Protein AF-A0A0N0MG19-F1 (afdb_monomer_lite)

pLDDT: mean 83.16, std 17.25, range [41.34, 97.44]

Sequence (100 aa):
MSNISKEIENAKKIIAEQKKRIKEAQKAEAKSEAKLRDRQNYILGGALIKLAETDERAVRTIETLLKRVERPSDQKAFETFSRLPSLAMTPVPASENTHE

Organism: NCBI:txid1458464

Foldseek 3Di:
DDPVVVVVVVVVVVVVVVVVVVVVVVVVVVVVVVVVVVVVCVVVVVVLLVVLVPDLVSLVVVVVVLVPPPDPVVNVVCVVVCPPPSNVPPPPPDPPPDDD

Structure (mmCIF, N/CA/C/O backbone):
data_AF-A0A0N0MG19-F1
#
_entry.id   AF-A0A0N0MG19-F1
#
loop_
_atom_site.group_PDB
_atom_site.id
_atom_site.type_symbol
_atom_site.label_atom_id
_atom_site.label_alt_id
_atom_site.label_comp_id
_atom_site.label_asym_id
_atom_site.label_entity_id
_atom_site.label_seq_id
_atom_site.pdbx_PDB_ins_code
_atom_site.Cartn_x
_atom_site.Cartn_y
_atom_site.Cartn_z
_atom_site.occupancy
_atom_site.B_iso_or_equiv
_atom_site.auth_seq_id
_atom_site.auth_comp_id
_atom_site.auth_asym_id
_atom_site.auth_atom_id
_atom_site.pdbx_PDB_model_num
ATOM 1 N N . MET A 1 1 ? 30.721 11.126 -44.652 1.00 57.66 1 MET A N 1
ATOM 2 C CA . MET A 1 1 ? 30.645 10.283 -43.435 1.00 57.66 1 MET A CA 1
ATOM 3 C C . MET A 1 1 ? 30.767 8.826 -43.852 1.00 57.66 1 MET A C 1
ATOM 5 O O . MET A 1 1 ? 30.077 8.450 -44.791 1.00 57.66 1 MET A O 1
ATOM 9 N N . SER A 1 2 ? 31.643 8.042 -43.214 1.00 77.94 2 SER A N 1
ATOM 10 C CA . SER A 1 2 ? 31.829 6.614 -43.530 1.00 77.94 2 SER A CA 1
ATOM 11 C C . SER A 1 2 ? 30.555 5.814 -43.220 1.00 77.94 2 SER A C 1
ATOM 13 O O . SER A 1 2 ? 29.880 6.110 -42.233 1.00 77.94 2 SER A O 1
ATOM 15 N N . ASN A 1 3 ? 30.218 4.809 -44.038 1.00 84.00 3 ASN A N 1
ATOM 16 C CA . ASN A 1 3 ? 29.060 3.925 -43.815 1.00 84.00 3 ASN A CA 1
ATOM 17 C C . ASN A 1 3 ? 29.107 3.258 -42.431 1.00 84.00 3 ASN A C 1
ATOM 19 O O . ASN A 1 3 ? 28.093 3.194 -41.742 1.00 84.00 3 ASN A O 1
ATOM 23 N N . ILE A 1 4 ? 30.313 2.927 -41.966 1.00 85.81 4 ILE A N 1
ATOM 24 C CA . ILE A 1 4 ? 30.570 2.370 -40.632 1.00 85.81 4 ILE A CA 1
ATOM 25 C C . ILE A 1 4 ? 30.096 3.332 -39.530 1.00 85.81 4 ILE A C 1
ATOM 27 O O . ILE A 1 4 ? 29.504 2.921 -38.535 1.00 85.81 4 ILE A O 1
ATOM 31 N N . SER A 1 5 ? 30.300 4.642 -39.702 1.00 85.19 5 SER A N 1
ATOM 32 C CA . SER A 1 5 ? 29.863 5.639 -38.718 1.00 85.19 5 SER A CA 1
ATOM 33 C C . SER A 1 5 ? 28.337 5.706 -38.603 1.00 85.19 5 SER A C 1
ATOM 35 O O . SER A 1 5 ? 27.821 5.870 -37.499 1.00 85.19 5 SER A O 1
ATOM 37 N N . LYS A 1 6 ? 27.613 5.537 -39.719 1.00 90.75 6 LYS A N 1
ATOM 38 C CA . LYS A 1 6 ? 26.141 5.502 -39.728 1.00 90.75 6 LYS A CA 1
ATOM 39 C C . LYS A 1 6 ? 25.601 4.235 -39.065 1.00 90.75 6 LYS A C 1
ATOM 41 O O . LYS A 1 6 ? 24.636 4.307 -38.308 1.00 90.75 6 LYS A O 1
ATOM 46 N N . GLU A 1 7 ? 26.236 3.091 -39.306 1.00 89.56 7 GLU A N 1
ATOM 47 C CA . GLU A 1 7 ? 25.877 1.821 -38.664 1.00 89.56 7 GLU A CA 1
ATOM 48 C C . GLU A 1 7 ? 26.067 1.882 -37.145 1.00 89.56 7 GLU A C 1
ATOM 50 O O . GLU A 1 7 ? 25.171 1.495 -36.393 1.00 89.56 7 GLU A O 1
ATOM 55 N N . ILE A 1 8 ? 27.180 2.462 -36.683 1.00 91.19 8 ILE A N 1
ATOM 56 C CA . ILE A 1 8 ? 27.438 2.684 -35.254 1.00 91.19 8 ILE A CA 1
ATOM 57 C C . ILE A 1 8 ? 26.372 3.598 -34.634 1.00 91.19 8 ILE A C 1
ATOM 59 O O . ILE A 1 8 ? 25.895 3.330 -33.530 1.00 91.19 8 ILE A O 1
ATOM 63 N N . GLU A 1 9 ? 25.984 4.681 -35.312 1.00 92.56 9 GLU A N 1
ATOM 64 C CA . GLU A 1 9 ? 24.941 5.584 -34.814 1.00 92.56 9 GLU A CA 1
ATOM 65 C C . GLU A 1 9 ? 23.580 4.881 -34.716 1.00 92.56 9 GLU A C 1
ATOM 67 O O . GLU A 1 9 ? 22.877 5.027 -33.712 1.00 92.56 9 GLU A O 1
ATOM 72 N N . ASN A 1 10 ? 23.226 4.068 -35.712 1.00 93.69 10 ASN A N 1
ATOM 73 C CA . ASN A 1 10 ? 21.991 3.293 -35.692 1.00 93.69 10 ASN A CA 1
ATOM 74 C C . ASN A 1 10 ? 21.989 2.255 -34.556 1.00 93.69 10 ASN A C 1
ATOM 76 O O . ASN A 1 10 ? 21.030 2.171 -33.788 1.00 93.69 10 ASN A O 1
ATOM 80 N N . ALA A 1 11 ? 23.098 1.533 -34.370 1.00 92.19 11 ALA A N 1
ATOM 81 C CA . ALA A 1 11 ? 23.256 0.592 -33.263 1.00 92.19 11 ALA A CA 1
ATOM 82 C C . ALA A 1 11 ? 23.116 1.288 -31.898 1.00 92.19 11 ALA A C 1
ATOM 84 O O . ALA A 1 11 ? 22.415 0.792 -31.014 1.00 92.19 11 ALA A O 1
ATOM 85 N N . LYS A 1 12 ? 23.705 2.481 -31.728 1.00 93.31 12 LYS A N 1
ATOM 86 C CA . LYS A 1 12 ? 23.546 3.288 -30.506 1.00 93.31 12 LYS A CA 1
ATOM 87 C C . LYS A 1 12 ? 22.090 3.684 -30.258 1.00 93.31 12 LYS A C 1
ATOM 89 O O . LYS A 1 12 ? 21.638 3.596 -29.116 1.00 93.31 12 LYS A O 1
ATOM 94 N N . LYS A 1 13 ? 21.350 4.085 -31.299 1.00 94.19 13 LYS A N 1
ATOM 95 C CA . LYS A 1 13 ? 19.917 4.417 -31.193 1.00 94.19 13 LYS A CA 1
ATOM 96 C C . LYS A 1 13 ? 19.093 3.209 -30.757 1.00 94.19 13 LYS A C 1
ATOM 98 O O . LYS A 1 13 ? 18.300 3.329 -29.826 1.00 94.19 13 LYS A O 1
ATOM 103 N N . ILE A 1 14 ? 19.336 2.042 -31.354 1.00 94.62 14 ILE A N 1
ATOM 104 C CA . ILE A 1 14 ? 18.664 0.793 -30.975 1.00 94.62 14 ILE A CA 1
ATOM 105 C C . ILE A 1 14 ? 18.959 0.453 -29.510 1.00 94.62 14 ILE A C 1
ATOM 107 O O . ILE A 1 14 ? 18.035 0.193 -28.747 1.00 94.62 14 ILE A O 1
ATOM 111 N N . ILE A 1 15 ? 20.223 0.516 -29.080 1.00 94.88 15 ILE A N 1
ATOM 112 C CA . ILE A 1 15 ? 20.599 0.244 -27.684 1.00 94.88 15 ILE A CA 1
ATOM 113 C C . ILE A 1 15 ? 19.903 1.215 -26.723 1.00 94.88 15 ILE A C 1
ATOM 115 O O . ILE A 1 15 ? 19.407 0.789 -25.679 1.00 94.88 15 ILE A O 1
ATOM 119 N N . ALA A 1 16 ? 19.863 2.509 -27.047 1.00 95.56 16 ALA A N 1
ATOM 120 C CA . ALA A 1 16 ? 19.201 3.510 -26.214 1.00 95.56 16 ALA A CA 1
ATOM 121 C C . ALA A 1 16 ? 17.695 3.230 -26.076 1.00 95.56 16 ALA A C 1
ATOM 123 O O . ALA A 1 16 ? 17.160 3.272 -24.967 1.00 95.56 16 ALA A O 1
ATOM 124 N N . GLU A 1 17 ? 17.037 2.874 -27.178 1.00 95.56 17 GLU A N 1
ATOM 125 C CA . GLU A 1 17 ? 15.620 2.512 -27.202 1.00 95.56 17 GLU A CA 1
ATOM 126 C C . GLU A 1 17 ? 15.343 1.237 -26.391 1.00 95.56 17 GLU A C 1
ATOM 128 O O . GLU A 1 17 ? 14.451 1.222 -25.544 1.00 95.56 17 GLU A O 1
ATOM 133 N N . GLN A 1 18 ? 16.147 0.182 -26.556 1.00 96.12 18 GLN A N 1
ATOM 134 C CA . GLN A 1 18 ? 15.980 -1.051 -25.777 1.00 96.12 18 GLN A CA 1
ATOM 135 C C . GLN A 1 18 ? 16.205 -0.814 -24.278 1.00 96.12 18 GLN A C 1
ATOM 137 O O . GLN A 1 18 ? 15.436 -1.298 -23.450 1.00 96.12 18 GLN A O 1
ATOM 142 N N . LYS A 1 19 ? 17.200 0.002 -23.902 1.00 95.62 19 LYS A N 1
ATOM 143 C CA . LYS A 1 19 ? 17.416 0.398 -22.499 1.00 95.62 19 LYS A CA 1
ATOM 144 C C . LYS A 1 19 ? 16.220 1.152 -21.923 1.00 95.62 19 LYS A C 1
ATOM 146 O O . LYS A 1 19 ? 15.854 0.928 -20.769 1.00 95.62 19 LYS A O 1
ATOM 151 N N . LYS A 1 20 ? 15.602 2.033 -22.714 1.00 95.88 20 LYS A N 1
ATOM 152 C CA . LYS A 1 20 ? 14.385 2.746 -22.315 1.00 95.88 20 LYS A CA 1
ATOM 153 C C . LYS A 1 20 ? 13.235 1.766 -22.067 1.00 95.88 20 LYS A C 1
ATOM 155 O O . LYS A 1 20 ? 12.624 1.831 -21.003 1.00 95.88 20 LYS A O 1
ATOM 160 N N . ARG A 1 21 ? 13.017 0.810 -22.976 1.00 95.12 21 ARG A N 1
ATOM 161 C CA . ARG A 1 21 ? 11.987 -0.235 -22.838 1.00 95.12 21 ARG A CA 1
ATOM 162 C C . ARG A 1 21 ? 12.192 -1.106 -21.602 1.00 95.12 21 ARG A C 1
ATOM 164 O O . ARG A 1 21 ? 11.240 -1.342 -20.869 1.00 95.12 21 ARG A O 1
ATOM 171 N N . ILE A 1 22 ? 13.431 -1.518 -21.321 1.00 94.81 22 ILE A N 1
ATOM 172 C CA . ILE A 1 22 ? 13.762 -2.275 -20.102 1.00 94.81 22 ILE A CA 1
ATOM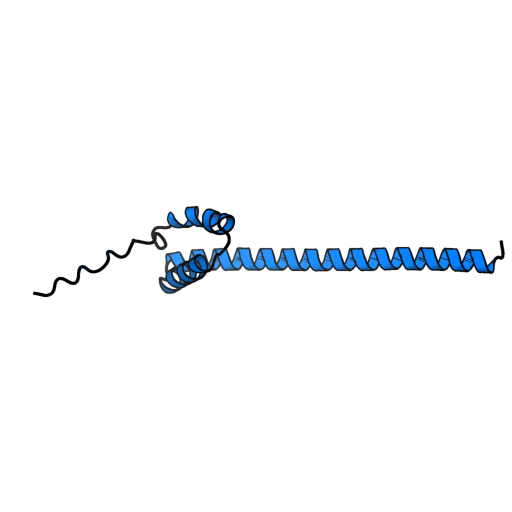 173 C C . ILE A 1 22 ? 13.395 -1.463 -18.854 1.00 94.81 22 ILE A C 1
ATOM 175 O O . ILE A 1 22 ? 12.733 -1.975 -17.954 1.00 94.81 22 ILE A O 1
ATOM 179 N N . LYS A 1 23 ? 13.761 -0.177 -18.811 1.00 96.00 23 LYS A N 1
ATOM 180 C CA . LYS A 1 23 ? 13.443 0.701 -17.675 1.00 96.00 23 LYS A CA 1
ATOM 181 C C . LYS A 1 23 ? 11.935 0.906 -17.499 1.00 96.00 23 LYS A C 1
ATOM 183 O O . LYS A 1 23 ? 11.458 1.022 -16.372 1.00 96.00 23 LYS A O 1
ATOM 188 N N . GLU A 1 24 ? 11.180 0.987 -18.590 1.00 96.38 24 GLU A N 1
ATOM 189 C CA . GLU A 1 24 ? 9.717 1.087 -18.554 1.00 96.38 24 GLU A CA 1
ATOM 190 C C . GLU A 1 24 ? 9.069 -0.209 -18.056 1.00 96.38 24 GLU A C 1
ATOM 192 O O . GLU A 1 24 ? 8.191 -0.143 -17.196 1.00 96.38 24 GLU A O 1
ATOM 197 N N . ALA A 1 25 ? 9.551 -1.370 -18.510 1.00 94.62 25 ALA A N 1
ATOM 198 C CA . ALA A 1 25 ? 9.095 -2.673 -18.033 1.00 94.62 25 ALA A CA 1
ATOM 199 C C . ALA A 1 25 ? 9.347 -2.849 -16.526 1.00 94.62 25 ALA A C 1
ATOM 201 O O . ALA A 1 25 ? 8.421 -3.171 -15.788 1.00 94.62 25 ALA A O 1
ATOM 202 N N . GLN A 1 26 ? 10.550 -2.514 -16.047 1.00 95.62 26 GLN A N 1
ATOM 203 C CA . GLN A 1 26 ? 10.891 -2.554 -14.616 1.00 95.62 26 GLN A CA 1
ATOM 204 C C . GLN A 1 26 ? 9.986 -1.644 -13.774 1.00 95.62 26 GLN A C 1
ATOM 206 O O . GLN A 1 26 ? 9.545 -2.009 -12.687 1.00 95.62 26 GLN A O 1
ATOM 211 N N . LYS A 1 27 ? 9.668 -0.443 -14.273 1.00 95.75 27 LYS A N 1
ATOM 212 C CA . LYS A 1 27 ? 8.730 0.461 -13.591 1.00 95.75 27 LYS A CA 1
ATOM 213 C C . LYS A 1 27 ? 7.310 -0.098 -13.561 1.00 95.75 27 LYS A C 1
ATOM 215 O O . LYS A 1 27 ? 6.601 0.117 -12.579 1.00 95.75 27 LYS A O 1
ATOM 220 N N . ALA A 1 28 ? 6.874 -0.755 -14.633 1.00 94.44 28 ALA A N 1
ATOM 221 C CA . ALA A 1 28 ? 5.558 -1.377 -14.695 1.00 94.44 28 ALA A CA 1
ATOM 222 C C . ALA A 1 28 ? 5.450 -2.543 -13.702 1.00 94.44 28 ALA A C 1
ATOM 224 O O . ALA A 1 28 ? 4.455 -2.625 -12.981 1.00 94.44 28 ALA A O 1
ATOM 225 N N . GLU A 1 29 ? 6.493 -3.367 -13.610 1.00 95.75 29 GLU A N 1
ATOM 226 C CA . GLU A 1 29 ? 6.609 -4.458 -12.641 1.00 95.75 29 GLU A CA 1
ATOM 227 C C . GLU A 1 29 ? 6.555 -3.929 -11.203 1.00 95.75 29 GLU A C 1
ATOM 229 O O . GLU A 1 29 ? 5.618 -4.258 -10.477 1.00 95.75 29 GLU A O 1
ATOM 234 N N . ALA A 1 30 ? 7.425 -2.983 -10.837 1.00 95.19 30 ALA A N 1
ATOM 235 C CA . ALA A 1 30 ? 7.423 -2.374 -9.504 1.00 95.19 30 ALA A CA 1
ATOM 236 C C . ALA A 1 30 ? 6.069 -1.725 -9.150 1.00 95.19 30 ALA A C 1
ATOM 238 O O . ALA A 1 30 ? 5.596 -1.799 -8.016 1.00 95.19 30 ALA A O 1
ATOM 239 N N . LYS A 1 31 ? 5.393 -1.107 -10.130 1.00 95.56 31 LYS A N 1
ATOM 240 C CA . LYS A 1 31 ? 4.042 -0.558 -9.938 1.00 95.56 31 LYS A CA 1
ATOM 241 C C . LYS A 1 31 ? 3.005 -1.660 -9.710 1.00 95.56 31 LYS A C 1
ATOM 243 O O . LYS A 1 31 ? 2.060 -1.447 -8.952 1.00 95.56 31 LYS A O 1
ATOM 248 N N . SER A 1 32 ? 3.131 -2.800 -10.382 1.00 94.88 32 SER A N 1
ATOM 249 C CA . SER A 1 32 ? 2.232 -3.942 -10.199 1.00 94.88 32 SER A CA 1
ATOM 250 C C . SER A 1 32 ? 2.413 -4.593 -8.825 1.00 94.88 32 SER A C 1
ATOM 252 O O . SER A 1 32 ? 1.419 -4.858 -8.149 1.00 94.88 32 SER A O 1
ATOM 254 N N . GLU A 1 33 ? 3.656 -4.727 -8.363 1.00 95.12 33 GLU A N 1
ATOM 255 C CA . GLU A 1 33 ? 3.989 -5.229 -7.029 1.00 95.12 33 GLU A CA 1
ATOM 256 C C . GLU A 1 33 ? 3.482 -4.289 -5.936 1.00 95.12 33 GLU A C 1
ATOM 258 O O . GLU A 1 33 ? 2.837 -4.738 -4.990 1.00 95.12 33 GLU A O 1
ATOM 263 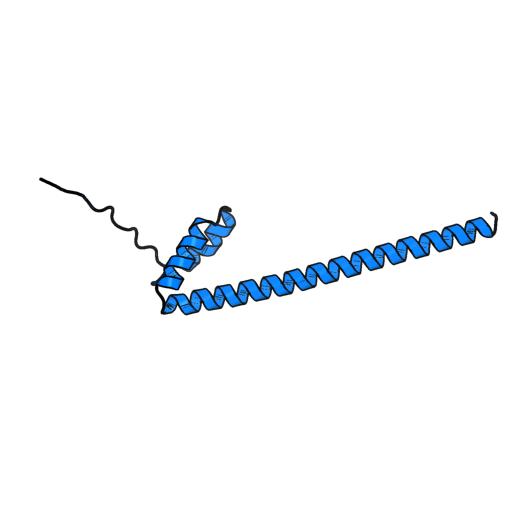N N . ALA A 1 34 ? 3.687 -2.976 -6.096 1.00 96.00 34 ALA A N 1
ATOM 264 C CA . ALA A 1 34 ? 3.165 -1.979 -5.166 1.00 96.00 34 ALA A CA 1
ATOM 265 C C . ALA A 1 34 ? 1.634 -2.060 -5.057 1.00 96.00 34 ALA A C 1
ATOM 267 O O . ALA A 1 34 ? 1.103 -2.124 -3.954 1.00 96.00 34 ALA A O 1
ATOM 268 N N . LYS A 1 35 ? 0.920 -2.171 -6.187 1.00 97.25 35 LYS A N 1
ATOM 269 C CA . LYS A 1 35 ? -0.542 -2.358 -6.188 1.00 97.25 35 LYS A CA 1
ATOM 270 C C . LYS A 1 35 ? -0.974 -3.639 -5.477 1.00 97.25 35 LYS A C 1
ATOM 272 O O . LYS A 1 35 ? -1.981 -3.635 -4.770 1.00 97.25 35 LYS A O 1
ATOM 277 N N . LEU A 1 36 ? -0.253 -4.740 -5.693 1.00 96.81 36 LEU A N 1
ATOM 278 C CA . LEU A 1 36 ? -0.547 -6.005 -5.028 1.00 96.81 36 LEU A CA 1
ATOM 279 C C . LEU A 1 36 ? -0.343 -5.878 -3.515 1.00 96.81 36 LEU A C 1
ATOM 281 O O . LEU A 1 36 ? -1.225 -6.270 -2.751 1.00 96.81 36 LEU A O 1
ATOM 285 N N . ARG A 1 37 ? 0.770 -5.272 -3.095 1.00 96.88 37 ARG A N 1
ATOM 286 C CA . ARG A 1 37 ? 1.086 -5.003 -1.690 1.00 96.88 37 ARG A CA 1
ATOM 287 C C . ARG A 1 37 ? 0.042 -4.102 -1.034 1.00 96.88 37 ARG A C 1
ATOM 289 O O . ARG A 1 37 ? -0.430 -4.417 0.054 1.00 96.88 37 ARG A O 1
ATOM 296 N N . ASP A 1 38 ? -0.371 -3.029 -1.702 1.00 97.31 38 ASP A N 1
ATOM 297 C CA . ASP A 1 38 ? -1.410 -2.123 -1.203 1.00 97.31 38 ASP A CA 1
ATOM 298 C C . ASP A 1 38 ? -2.736 -2.867 -1.001 1.00 97.31 38 ASP A C 1
ATOM 300 O O . ASP A 1 38 ? -3.387 -2.719 0.034 1.00 97.31 38 ASP A O 1
ATOM 304 N N . ARG A 1 39 ? -3.107 -3.744 -1.945 1.00 96.94 39 ARG A N 1
ATOM 305 C CA . ARG A 1 39 ? -4.302 -4.587 -1.824 1.00 96.94 39 ARG A CA 1
ATOM 306 C C . ARG A 1 39 ? -4.198 -5.570 -0.658 1.00 96.94 39 ARG A C 1
ATOM 308 O O . ARG A 1 39 ? -5.171 -5.732 0.074 1.00 96.94 39 ARG A O 1
ATOM 315 N N . GLN A 1 40 ? -3.051 -6.221 -0.479 1.00 97.44 40 GLN A N 1
ATOM 316 C CA . GLN A 1 40 ? -2.816 -7.135 0.644 1.00 97.44 40 GLN A CA 1
ATOM 317 C C . GLN A 1 40 ? -2.944 -6.404 1.984 1.00 97.44 40 GLN A C 1
ATOM 319 O O . GLN A 1 40 ? -3.665 -6.870 2.863 1.00 97.44 40 GLN A O 1
ATOM 324 N N . ASN A 1 41 ? -2.324 -5.229 2.106 1.00 95.62 41 ASN A N 1
ATOM 325 C CA . ASN A 1 41 ? -2.406 -4.400 3.307 1.00 95.62 41 ASN A CA 1
ATOM 326 C C . ASN A 1 41 ? -3.844 -3.952 3.592 1.00 95.62 41 ASN A C 1
ATOM 328 O O . ASN A 1 41 ? -4.291 -4.033 4.734 1.00 95.62 41 ASN A O 1
ATOM 332 N N . TYR A 1 42 ? -4.587 -3.532 2.564 1.00 95.88 42 TYR A N 1
ATOM 333 C CA . TYR A 1 42 ? -5.991 -3.142 2.704 1.00 95.88 42 TYR A CA 1
ATOM 334 C C . TYR A 1 42 ? -6.863 -4.300 3.207 1.00 95.88 42 TYR A C 1
ATOM 336 O O . TYR A 1 42 ? -7.628 -4.135 4.157 1.00 95.88 42 TYR A O 1
ATOM 344 N N . ILE A 1 43 ? -6.719 -5.487 2.606 1.00 95.69 43 ILE A N 1
ATOM 345 C CA . ILE A 1 43 ? -7.495 -6.677 2.984 1.00 95.69 43 ILE A CA 1
ATOM 346 C C . ILE A 1 43 ? -7.156 -7.114 4.412 1.00 95.69 43 ILE A C 1
ATOM 348 O O . ILE A 1 43 ? -8.064 -7.331 5.212 1.00 95.69 43 ILE A O 1
ATOM 352 N N . LEU A 1 44 ? -5.867 -7.226 4.746 1.00 96.50 44 LEU A N 1
ATOM 353 C CA . LEU A 1 44 ? -5.431 -7.647 6.079 1.00 96.50 44 LEU A CA 1
ATOM 354 C C . LEU A 1 44 ? -5.826 -6.633 7.155 1.00 96.50 44 LEU A C 1
ATOM 356 O O . LEU A 1 44 ? -6.281 -7.035 8.221 1.00 96.50 44 LEU A O 1
ATOM 360 N N . GLY A 1 45 ? -5.716 -5.334 6.866 1.0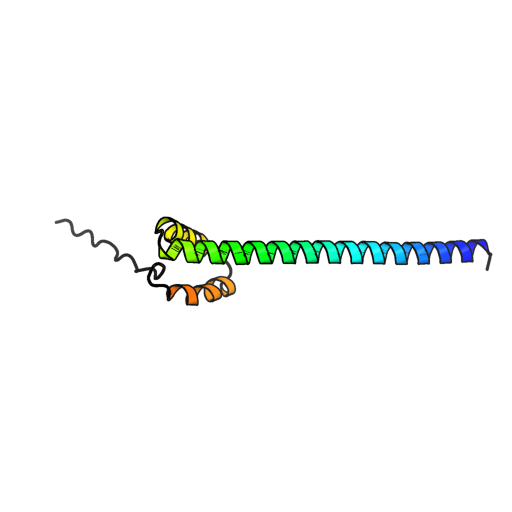0 93.44 45 GLY A N 1
ATOM 361 C CA . GLY A 1 45 ? -6.178 -4.277 7.763 1.00 93.44 45 GLY A CA 1
ATOM 362 C C . GLY A 1 45 ? -7.677 -4.386 8.042 1.00 93.44 45 GLY A C 1
ATOM 363 O O . GLY A 1 45 ? -8.082 -4.420 9.202 1.00 93.44 45 GLY A O 1
ATOM 364 N N . GLY A 1 46 ? -8.498 -4.529 6.996 1.00 92.75 46 GLY A N 1
ATOM 365 C CA . GLY A 1 46 ? -9.945 -4.723 7.138 1.00 92.75 46 GLY A CA 1
ATOM 366 C C . GLY A 1 46 ? -10.310 -5.982 7.929 1.00 92.75 46 GLY A C 1
ATOM 367 O O . GLY A 1 46 ? -11.171 -5.932 8.805 1.00 92.75 46 GLY A O 1
ATOM 368 N N . ALA A 1 47 ? -9.622 -7.098 7.671 1.00 95.62 47 ALA A N 1
ATOM 369 C CA . ALA A 1 47 ? -9.817 -8.343 8.411 1.00 95.62 47 ALA A CA 1
ATOM 370 C C . ALA A 1 47 ? -9.446 -8.203 9.896 1.00 95.62 47 ALA A C 1
ATOM 372 O O . ALA A 1 47 ? -10.167 -8.707 10.755 1.00 95.62 47 ALA A O 1
ATOM 373 N N . LEU A 1 48 ? -8.361 -7.488 10.209 1.00 94.06 48 LEU A N 1
ATOM 374 C CA . LEU A 1 48 ? -7.933 -7.246 11.587 1.00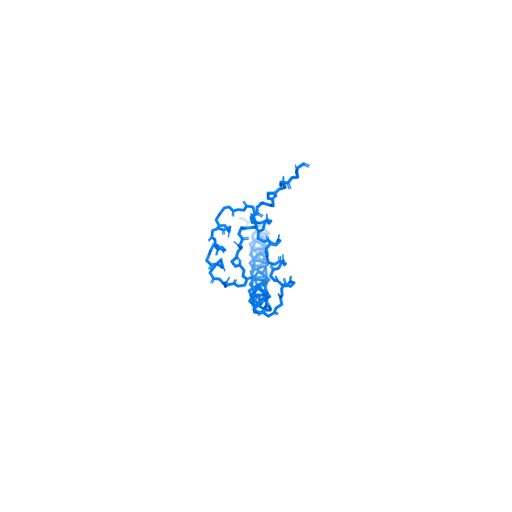 94.06 48 LEU A CA 1
ATOM 375 C C . LEU A 1 48 ? -8.944 -6.382 12.354 1.00 94.06 48 LEU A C 1
ATOM 377 O O . LEU A 1 48 ? -9.268 -6.695 13.497 1.00 94.06 48 LEU A O 1
ATOM 381 N N . ILE A 1 49 ? -9.484 -5.340 11.714 1.00 91.56 49 ILE A N 1
ATOM 382 C CA . ILE A 1 49 ? -10.545 -4.501 12.294 1.00 91.56 49 ILE A CA 1
ATOM 383 C C . ILE A 1 49 ? -11.796 -5.340 12.564 1.00 91.56 49 ILE A C 1
ATOM 385 O O . ILE A 1 49 ? -12.355 -5.269 13.654 1.00 91.56 49 ILE A O 1
ATOM 389 N N . LYS A 1 50 ? -12.203 -6.176 11.601 1.00 92.75 50 LYS A N 1
ATOM 390 C CA . LYS A 1 50 ? -13.353 -7.077 11.744 1.00 92.75 50 LYS A CA 1
ATOM 391 C C . LYS A 1 50 ? -13.171 -8.051 12.909 1.00 92.75 50 LYS A C 1
ATOM 393 O O . LYS A 1 50 ? -14.099 -8.269 13.675 1.00 92.75 50 LYS A O 1
ATOM 398 N N . LEU A 1 51 ? -11.973 -8.617 13.060 1.00 93.44 51 LEU A N 1
ATOM 399 C CA . LEU A 1 51 ? -11.647 -9.524 14.161 1.00 93.44 51 LEU A CA 1
ATOM 400 C C . LEU A 1 51 ? -11.730 -8.821 15.525 1.00 93.44 51 LEU A C 1
ATOM 402 O O . LEU A 1 51 ? -12.226 -9.402 16.488 1.00 93.44 51 LEU A O 1
ATOM 406 N N . ALA A 1 52 ? -11.304 -7.559 15.599 1.00 91.25 52 ALA A N 1
ATOM 407 C CA . ALA A 1 52 ? -11.359 -6.746 16.813 1.00 91.25 52 ALA A CA 1
ATOM 408 C C . ALA A 1 52 ? -12.786 -6.372 17.264 1.00 91.25 52 ALA A C 1
ATOM 410 O O . ALA A 1 52 ? -12.962 -5.876 18.376 1.00 91.25 52 ALA A O 1
ATOM 411 N N . GLU A 1 53 ? -13.818 -6.630 16.451 1.00 88.88 53 GLU A N 1
ATOM 412 C CA . GLU A 1 53 ? -15.218 -6.535 16.893 1.00 88.88 53 GLU A CA 1
ATOM 413 C C . GLU A 1 53 ? -15.563 -7.617 17.932 1.00 88.88 53 GLU A C 1
ATOM 415 O O . GLU A 1 53 ? -16.469 -7.424 18.739 1.00 88.88 53 GLU A O 1
ATOM 420 N N . THR A 1 54 ? -14.847 -8.748 17.926 1.00 90.31 54 THR A N 1
ATOM 421 C CA . THR A 1 54 ? -15.154 -9.918 18.767 1.00 90.31 54 THR A CA 1
ATOM 422 C C . THR A 1 54 ? -13.973 -10.435 19.591 1.00 90.31 54 THR A C 1
ATOM 424 O O . THR A 1 54 ? -14.189 -11.157 20.560 1.00 90.31 54 THR A O 1
ATOM 427 N N . ASP A 1 55 ? -12.732 -10.107 19.216 1.00 91.38 55 ASP A N 1
ATOM 428 C CA . ASP A 1 55 ? -11.511 -10.593 19.867 1.00 91.38 55 ASP A CA 1
ATOM 429 C C . ASP A 1 55 ? -10.674 -9.438 20.442 1.00 91.38 55 ASP A C 1
ATOM 431 O O . ASP A 1 55 ? -10.047 -8.649 19.731 1.00 91.38 55 ASP A O 1
ATOM 435 N N . GLU A 1 56 ? -10.600 -9.384 21.769 1.00 87.62 56 GLU A N 1
ATOM 436 C CA . GLU A 1 56 ? -9.833 -8.393 22.527 1.00 87.62 56 GLU A CA 1
ATOM 437 C C . GLU A 1 56 ? -8.308 -8.490 22.283 1.00 87.62 56 GLU A C 1
ATOM 439 O O . GLU A 1 56 ? -7.561 -7.524 22.448 1.00 87.62 56 GLU A O 1
ATOM 444 N N . ARG A 1 57 ? -7.784 -9.650 21.860 1.00 92.56 57 ARG A N 1
ATOM 445 C CA . ARG A 1 57 ? -6.371 -9.773 21.453 1.00 92.56 57 ARG A CA 1
ATOM 446 C C . ARG A 1 57 ? -6.093 -8.971 20.186 1.00 92.56 57 ARG A C 1
ATOM 448 O O . ARG A 1 57 ? -5.026 -8.359 20.082 1.00 92.56 57 ARG A O 1
ATOM 455 N N . ALA A 1 58 ? -7.037 -8.942 19.247 1.00 91.44 58 ALA A N 1
ATOM 456 C CA . ALA A 1 58 ? -6.921 -8.129 18.042 1.00 91.44 58 ALA A CA 1
ATOM 457 C C . ALA A 1 58 ? -6.978 -6.633 18.380 1.00 91.44 58 ALA A C 1
ATOM 459 O O . ALA A 1 58 ? -6.163 -5.875 17.858 1.00 91.44 58 ALA A O 1
ATOM 460 N N . VAL A 1 59 ? -7.828 -6.232 19.333 1.00 89.44 59 VAL A N 1
ATOM 461 C CA . VAL A 1 59 ? -7.864 -4.863 19.884 1.00 89.44 59 VAL A CA 1
ATOM 462 C C . VAL A 1 59 ? -6.486 -4.442 20.408 1.00 89.44 59 VAL A C 1
ATOM 464 O O . VAL A 1 59 ? -5.894 -3.493 19.894 1.00 89.44 59 VAL A O 1
ATOM 467 N N . ARG A 1 60 ? -5.908 -5.209 21.344 1.00 90.62 60 ARG A N 1
ATOM 468 C CA . ARG A 1 60 ? -4.565 -4.936 21.899 1.00 90.62 60 ARG A CA 1
ATOM 469 C C . ARG A 1 60 ? -3.476 -4.884 20.826 1.00 90.62 60 ARG A C 1
ATOM 471 O O . ARG A 1 60 ? -2.527 -4.100 20.917 1.00 90.62 60 ARG A O 1
ATOM 478 N N . THR A 1 61 ? -3.597 -5.723 19.799 1.00 92.69 61 THR A N 1
ATOM 479 C CA . THR A 1 61 ? -2.660 -5.732 18.670 1.00 92.69 61 THR A CA 1
ATOM 480 C C . THR A 1 61 ? -2.746 -4.424 17.889 1.00 92.69 61 THR A C 1
ATOM 482 O O . THR A 1 61 ? -1.711 -3.804 17.647 1.00 92.69 61 THR A O 1
ATOM 485 N N . ILE A 1 62 ? -3.957 -3.965 17.553 1.00 91.25 62 ILE A N 1
ATOM 486 C CA . ILE A 1 62 ? -4.181 -2.684 16.871 1.00 91.25 62 ILE A CA 1
ATOM 487 C C . ILE A 1 62 ? -3.612 -1.530 17.704 1.00 91.25 62 ILE A C 1
ATOM 489 O O . ILE A 1 62 ? -2.839 -0.733 17.177 1.00 91.25 62 ILE A O 1
ATOM 493 N N . GLU A 1 63 ? -3.895 -1.474 19.006 1.00 89.00 63 GLU A N 1
ATOM 494 C CA . GLU A 1 63 ? -3.353 -0.432 19.892 1.00 89.00 63 GLU A CA 1
ATOM 495 C C . GLU A 1 63 ? -1.819 -0.404 19.894 1.00 89.00 63 GLU A C 1
ATOM 497 O O . GLU A 1 63 ? -1.195 0.657 19.823 1.00 89.00 63 GLU A O 1
ATOM 502 N N . THR A 1 64 ? -1.189 -1.579 19.943 1.00 91.69 64 THR A N 1
ATOM 503 C CA . THR A 1 64 ? 0.275 -1.694 19.921 1.00 91.69 64 THR A CA 1
ATOM 504 C C . THR A 1 64 ? 0.852 -1.246 18.573 1.00 91.69 64 THR A C 1
ATOM 506 O O . THR A 1 64 ? 1.940 -0.672 18.532 1.00 91.69 64 THR A O 1
ATOM 509 N N . LEU A 1 65 ? 0.149 -1.489 17.462 1.00 91.06 65 LEU A N 1
ATOM 510 C CA . LEU A 1 65 ? 0.550 -1.007 16.137 1.00 91.06 65 LEU A CA 1
ATOM 511 C C . LEU A 1 65 ? 0.417 0.517 16.029 1.00 91.06 65 LEU A C 1
ATOM 513 O O . LEU A 1 65 ? 1.350 1.166 15.561 1.00 91.06 65 LEU A O 1
ATOM 517 N N . LEU A 1 66 ? -0.683 1.095 16.519 1.00 88.69 66 LEU A N 1
ATOM 518 C CA . LEU A 1 66 ? -0.920 2.542 16.483 1.00 88.69 66 LEU A CA 1
ATOM 519 C C . LEU A 1 66 ? 0.120 3.329 17.288 1.00 88.69 66 LEU A C 1
ATOM 521 O O . LEU A 1 66 ? 0.594 4.362 16.824 1.00 88.69 66 LEU A O 1
ATOM 525 N N . LYS A 1 67 ? 0.564 2.803 18.438 1.00 88.94 67 LYS A N 1
ATOM 526 C CA . LYS A 1 67 ? 1.652 3.403 19.236 1.00 88.94 67 LYS A CA 1
ATOM 527 C C . LYS A 1 67 ? 2.991 3.494 18.492 1.00 88.94 67 LYS A C 1
ATOM 529 O O . LYS A 1 67 ? 3.846 4.274 18.895 1.00 88.94 67 LYS A O 1
ATOM 534 N N . ARG A 1 68 ? 3.193 2.697 17.434 1.00 90.62 68 ARG A N 1
ATOM 535 C CA . ARG A 1 68 ? 4.415 2.703 16.608 1.00 90.62 68 ARG A CA 1
ATOM 536 C C . ARG A 1 68 ? 4.319 3.607 15.380 1.00 90.62 68 ARG A C 1
ATOM 538 O O . ARG A 1 68 ? 5.289 3.712 14.638 1.00 90.62 68 ARG A O 1
ATOM 545 N N . VAL A 1 69 ? 3.171 4.233 15.126 1.00 89.31 69 VAL A N 1
ATOM 546 C CA . VAL A 1 69 ? 3.020 5.155 13.996 1.00 89.31 69 VAL A CA 1
ATOM 547 C C . VAL A 1 69 ? 3.736 6.457 14.341 1.00 89.31 69 VAL A C 1
ATOM 549 O O . VAL A 1 69 ? 3.287 7.203 15.202 1.00 89.31 69 VAL A O 1
ATOM 552 N N . GLU A 1 70 ? 4.855 6.734 13.675 1.00 88.38 70 GLU A N 1
ATOM 553 C CA . GLU A 1 70 ? 5.690 7.907 13.974 1.00 88.38 70 GLU A CA 1
ATOM 554 C C . GLU A 1 70 ? 5.177 9.187 13.307 1.00 88.38 70 GLU A C 1
ATOM 556 O O . GLU A 1 70 ? 5.337 10.287 13.834 1.00 88.38 70 GLU A O 1
ATOM 561 N N . ARG A 1 71 ? 4.567 9.063 12.123 1.00 91.38 71 ARG A N 1
ATOM 562 C CA . ARG A 1 71 ? 4.214 10.219 11.302 1.00 91.38 71 ARG A CA 1
ATOM 563 C C . ARG A 1 71 ? 2.896 10.844 11.784 1.00 91.38 71 ARG A C 1
ATOM 565 O O . ARG A 1 71 ? 1.867 10.168 11.727 1.00 91.38 71 ARG A O 1
ATOM 572 N N . PRO A 1 72 ? 2.863 12.144 12.145 1.00 86.12 72 PRO A N 1
ATOM 573 C CA . PRO A 1 72 ? 1.646 12.784 12.660 1.00 86.12 72 PRO A CA 1
ATOM 574 C C . PRO A 1 72 ? 0.458 12.753 11.686 1.00 86.12 72 PRO A C 1
ATOM 576 O O . PRO A 1 72 ? -0.690 12.639 12.104 1.00 86.12 72 PRO A O 1
ATOM 579 N N . SER A 1 73 ? 0.715 12.814 10.372 1.00 86.69 73 SER A N 1
ATOM 580 C CA . SER A 1 73 ? -0.342 12.678 9.356 1.00 86.69 73 SER A CA 1
ATOM 581 C C . SER A 1 73 ? -1.015 11.312 9.394 1.00 86.69 73 SER A C 1
ATOM 583 O O . SER A 1 73 ? -2.219 11.211 9.171 1.00 86.69 73 SER A O 1
ATOM 585 N N . ASP A 1 74 ? -0.231 10.276 9.672 1.00 88.38 74 ASP A N 1
ATOM 586 C CA . ASP A 1 74 ? -0.690 8.896 9.645 1.00 88.38 74 ASP A CA 1
ATOM 587 C C . ASP A 1 74 ? -1.419 8.592 10.957 1.00 88.38 74 ASP A C 1
ATOM 589 O O . ASP A 1 74 ? -2.489 7.996 10.924 1.00 88.38 74 ASP A O 1
ATOM 593 N N . GLN A 1 75 ? -0.934 9.114 12.092 1.00 85.19 75 GLN A N 1
ATOM 594 C CA . GLN A 1 75 ? -1.661 9.095 13.370 1.00 85.19 75 GLN A CA 1
ATOM 595 C C . GLN A 1 75 ? -3.062 9.711 13.229 1.00 85.19 75 GLN A C 1
ATOM 597 O O . GLN A 1 75 ? -4.053 9.094 13.621 1.00 85.19 75 GLN A O 1
ATOM 602 N N . LYS A 1 76 ? -3.162 10.879 12.577 1.00 84.75 76 LYS A N 1
ATOM 603 C CA . LYS A 1 76 ? -4.438 11.568 12.347 1.00 84.75 76 LYS A CA 1
ATOM 604 C C . LYS A 1 76 ? -5.429 10.746 11.516 1.00 84.75 76 LYS A C 1
ATOM 606 O O . LYS A 1 76 ? -6.635 10.821 11.742 1.00 84.75 76 LYS A O 1
ATOM 611 N N . ALA A 1 77 ? -4.945 9.931 10.576 1.00 84.69 77 ALA A N 1
ATOM 612 C CA . ALA A 1 77 ? -5.805 9.041 9.791 1.00 84.69 77 ALA A CA 1
ATOM 613 C C . ALA A 1 77 ? -6.510 7.985 10.665 1.00 84.69 77 ALA A C 1
ATOM 615 O O . ALA A 1 77 ? -7.610 7.543 10.329 1.00 84.69 77 ALA A O 1
ATOM 616 N N . PHE A 1 78 ? -5.913 7.620 11.804 1.00 81.88 78 PHE A N 1
ATOM 617 C CA . PHE A 1 78 ? -6.467 6.646 12.741 1.00 81.88 78 PHE A CA 1
ATOM 618 C C . PHE A 1 78 ? -7.289 7.262 13.883 1.00 81.88 78 PHE A C 1
ATOM 620 O O . PHE A 1 78 ? -7.993 6.530 14.566 1.00 81.88 78 PHE A O 1
ATOM 627 N N . GLU A 1 79 ? -7.333 8.586 14.057 1.00 74.56 79 GLU A N 1
ATOM 628 C CA . GLU A 1 79 ? -8.206 9.225 15.065 1.00 74.56 79 GLU A CA 1
ATOM 629 C C . GLU A 1 79 ? -9.700 8.928 14.832 1.00 74.56 79 GLU A C 1
ATOM 631 O O . GLU A 1 79 ? -10.496 8.877 15.768 1.00 74.56 79 GLU A O 1
ATOM 636 N N . THR A 1 80 ? -10.091 8.670 13.579 1.00 66.00 80 THR A N 1
ATOM 637 C CA . THR A 1 80 ? -11.469 8.276 13.241 1.00 66.00 80 THR A CA 1
ATOM 638 C C . THR A 1 80 ? -11.791 6.844 13.699 1.00 66.00 80 THR A C 1
ATOM 640 O O . THR A 1 80 ? -12.955 6.543 13.968 1.00 66.00 80 THR A O 1
ATOM 643 N N . PHE A 1 81 ? -10.779 5.976 13.862 1.00 62.12 81 PHE A N 1
ATOM 644 C CA . PHE A 1 81 ? -10.949 4.617 14.396 1.00 62.12 81 PHE A CA 1
ATOM 645 C C . PHE A 1 81 ? -11.323 4.602 15.879 1.00 62.12 81 PHE A C 1
ATOM 647 O O . PHE A 1 81 ? -12.024 3.689 16.307 1.00 62.12 81 PHE A O 1
ATOM 654 N N . SER A 1 82 ? -10.962 5.636 16.642 1.00 54.28 82 SER A N 1
ATOM 655 C CA . SER A 1 82 ? -11.307 5.774 18.065 1.00 54.28 82 SER A CA 1
ATOM 656 C C . SER A 1 82 ? -12.819 5.878 18.337 1.00 54.28 82 SER A C 1
ATOM 658 O O . SER A 1 82 ? -13.233 5.899 19.491 1.00 54.28 82 SER A O 1
ATOM 660 N N . ARG A 1 83 ? -13.662 5.940 17.291 1.00 49.91 83 ARG A N 1
ATOM 661 C CA . ARG A 1 83 ? -15.131 5.836 17.388 1.00 49.91 83 ARG A CA 1
ATOM 662 C C . ARG A 1 83 ? -15.656 4.395 17.389 1.00 49.91 83 ARG A C 1
ATOM 664 O O . ARG A 1 83 ? -16.860 4.209 17.549 1.00 49.91 83 ARG A O 1
ATOM 671 N N . LEU A 1 84 ? -14.801 3.386 17.207 1.00 56.12 84 LEU A N 1
ATOM 672 C CA . LEU A 1 84 ? -15.171 1.987 17.428 1.00 56.12 84 LEU A CA 1
ATOM 673 C C . LEU A 1 84 ? -15.205 1.724 18.944 1.00 56.12 84 LEU A C 1
ATOM 675 O O . LEU A 1 84 ? -14.166 1.863 19.586 1.00 56.12 84 LEU A O 1
ATOM 679 N N . PRO A 1 85 ? -16.351 1.334 19.533 1.00 56.69 85 PRO A N 1
ATOM 680 C CA . PRO A 1 85 ? -1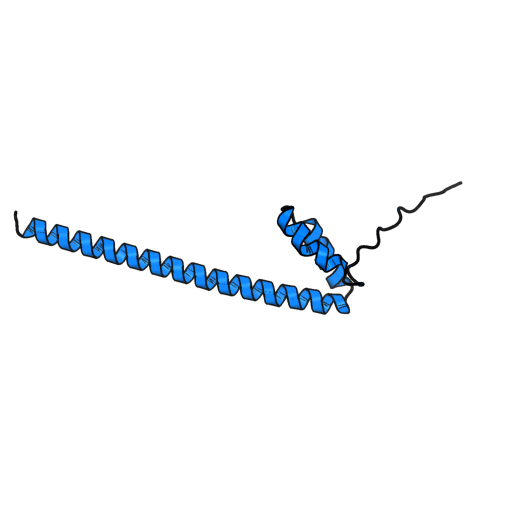6.494 1.203 20.987 1.00 56.69 85 PRO A CA 1
ATOM 681 C C . PRO A 1 85 ? -15.491 0.240 21.636 1.00 56.69 85 PRO A C 1
ATOM 683 O O . PRO A 1 85 ? -15.112 0.447 22.781 1.00 56.69 85 PRO A O 1
ATOM 686 N N . SER A 1 86 ? -15.038 -0.787 20.907 1.00 56.16 86 SER A N 1
ATOM 687 C CA . SER A 1 86 ? -14.056 -1.775 21.376 1.00 56.16 86 SER A CA 1
ATOM 688 C C . SER A 1 86 ? -12.595 -1.318 21.280 1.00 56.16 86 SER A C 1
ATOM 690 O O . SER A 1 86 ? -11.728 -1.965 21.852 1.00 56.16 86 SER A O 1
ATOM 692 N N . LEU A 1 87 ? -12.315 -0.225 20.564 1.00 55.97 87 LEU A N 1
ATOM 693 C CA . LEU A 1 87 ? -10.983 0.380 20.389 1.00 55.97 87 LEU A CA 1
ATOM 694 C C . LEU A 1 87 ? -10.910 1.801 20.963 1.00 55.97 87 LEU A C 1
ATOM 696 O O . LEU A 1 87 ? -9.863 2.446 20.891 1.00 55.97 87 LEU A O 1
ATOM 700 N N . ALA A 1 88 ? -12.023 2.314 21.494 1.00 56.44 88 ALA A N 1
ATOM 701 C CA . ALA A 1 88 ? -12.053 3.558 22.232 1.00 56.44 88 ALA A CA 1
ATOM 702 C C . ALA A 1 88 ? -11.172 3.356 23.462 1.00 56.44 88 ALA A C 1
ATOM 704 O O . ALA A 1 88 ? -11.587 2.718 24.425 1.00 56.44 88 ALA A O 1
ATOM 705 N N . MET A 1 89 ? -9.933 3.847 23.388 1.00 49.28 89 MET A N 1
ATOM 706 C CA . MET A 1 89 ? -9.002 3.845 24.504 1.00 49.28 89 MET A CA 1
ATOM 707 C C . MET A 1 89 ? -9.694 4.516 25.688 1.00 49.28 89 MET A C 1
ATOM 709 O O . MET A 1 89 ? -9.741 5.743 25.778 1.00 49.28 89 MET A O 1
ATOM 713 N N . THR A 1 90 ? -10.261 3.727 26.597 1.00 47.81 90 THR A N 1
ATOM 714 C CA . THR A 1 90 ? -10.607 4.236 27.912 1.00 47.81 90 THR A CA 1
ATOM 715 C C . THR A 1 90 ? -9.283 4.645 28.537 1.00 47.81 90 THR A C 1
ATOM 717 O O . THR A 1 90 ? -8.393 3.791 28.645 1.00 47.81 90 THR A O 1
ATOM 720 N N . PRO A 1 91 ? -9.091 5.925 28.902 1.00 48.84 91 PRO A N 1
ATOM 721 C CA . PRO A 1 91 ? -7.929 6.294 29.682 1.00 48.84 91 PRO A CA 1
ATOM 722 C C . PRO A 1 91 ? -8.016 5.463 30.958 1.00 48.84 91 PRO A C 1
ATOM 724 O O . PRO A 1 91 ? -8.981 5.581 31.710 1.00 48.84 91 PRO A O 1
ATOM 727 N N . VAL A 1 92 ? -7.061 4.551 31.145 1.00 52.22 92 VAL A N 1
ATOM 728 C CA . VAL A 1 92 ? -6.907 3.813 32.398 1.00 52.22 92 VAL A CA 1
ATOM 729 C C . VAL A 1 92 ? -6.799 4.882 33.487 1.00 52.22 92 VAL A C 1
ATOM 731 O O . VAL A 1 92 ? -5.842 5.662 33.433 1.00 52.22 92 VAL A O 1
ATOM 734 N N . PRO A 1 93 ? -7.761 5.004 34.423 1.00 44.31 93 PRO A N 1
ATOM 735 C CA . PRO A 1 93 ? -7.573 5.905 35.543 1.00 44.31 93 PRO A CA 1
ATOM 736 C C . PRO A 1 93 ? -6.354 5.384 36.298 1.00 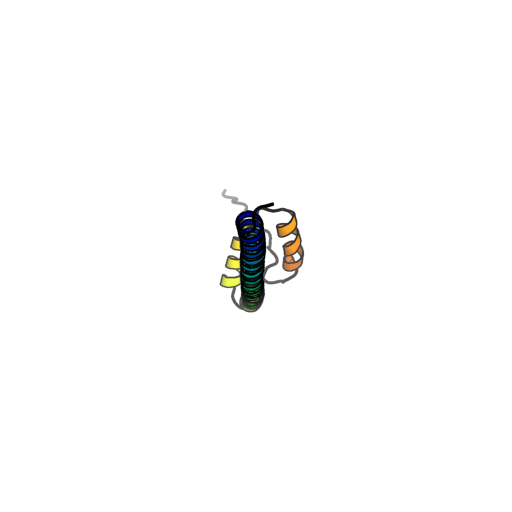44.31 93 PRO A C 1
ATOM 738 O O . PRO A 1 93 ? -6.299 4.208 36.665 1.00 44.31 93 PRO A O 1
ATOM 741 N N . ALA A 1 94 ? -5.338 6.238 36.433 1.00 51.34 94 ALA A N 1
ATOM 742 C CA . ALA A 1 94 ? -4.177 5.956 37.257 1.00 51.34 94 ALA A CA 1
ATOM 743 C C . ALA A 1 94 ? -4.691 5.478 38.617 1.00 51.34 94 ALA A C 1
ATOM 745 O O . ALA A 1 94 ? -5.456 6.193 39.261 1.00 51.34 94 ALA A O 1
ATOM 746 N N . SER A 1 95 ? -4.344 4.248 39.005 1.00 51.72 95 SER A N 1
ATOM 747 C CA . SER A 1 95 ? -4.729 3.725 40.307 1.00 51.72 95 SER A CA 1
ATOM 748 C C . SER A 1 95 ? -4.136 4.645 41.368 1.00 51.72 95 SER A C 1
ATOM 750 O O . SER A 1 95 ? -2.917 4.698 41.550 1.00 51.72 95 SER A O 1
ATOM 752 N N . GLU A 1 96 ? -5.008 5.393 42.032 1.00 48.31 96 GLU A N 1
ATOM 753 C CA . GLU A 1 96 ? -4.733 6.057 43.294 1.00 48.31 96 GLU A CA 1
ATOM 754 C C . GLU A 1 96 ? -4.322 4.968 44.291 1.00 48.31 96 GLU A C 1
ATOM 756 O O . GLU A 1 96 ? -5.152 4.264 44.860 1.00 48.31 96 GLU A O 1
ATOM 761 N N . ASN A 1 97 ? -3.013 4.774 44.455 1.00 44.41 97 ASN A N 1
ATOM 762 C CA . ASN A 1 97 ? -2.480 4.028 45.584 1.00 44.41 97 ASN A CA 1
ATOM 763 C C . ASN A 1 97 ? -2.600 4.926 46.816 1.00 44.41 97 ASN A C 1
ATOM 765 O O . ASN A 1 97 ? -1.663 5.631 47.184 1.00 44.41 97 ASN A O 1
ATOM 769 N N . THR A 1 98 ? -3.772 4.902 47.443 1.00 46.47 98 THR A N 1
ATOM 770 C CA . THR A 1 98 ? -3.924 5.261 48.849 1.00 46.47 98 THR A CA 1
ATOM 771 C C . THR A 1 98 ? -3.528 4.034 49.664 1.00 46.47 98 THR A C 1
ATOM 773 O O . THR A 1 98 ? -4.248 3.040 49.678 1.00 46.47 98 THR A O 1
ATOM 776 N N . HIS A 1 99 ? -2.369 4.082 50.315 1.00 46.41 99 HIS A N 1
ATOM 777 C CA . HIS A 1 99 ? -2.085 3.210 51.449 1.00 46.41 99 HIS A CA 1
ATOM 778 C C . HIS A 1 99 ? -1.862 4.096 52.673 1.00 46.41 99 HIS A C 1
ATOM 780 O O . HIS A 1 99 ? -1.001 4.978 52.650 1.00 46.41 99 HIS A O 1
ATOM 786 N N . GLU A 1 100 ? -2.727 3.872 53.665 1.00 41.34 100 GLU A N 1
ATOM 787 C CA . GLU A 1 100 ? -2.604 4.291 55.067 1.00 41.34 100 GLU A CA 1
ATOM 788 C C . GLU A 1 100 ? -1.283 3.841 55.703 1.00 41.34 100 GLU A C 1
ATOM 790 O O . GLU A 1 100 ? -0.775 2.756 55.323 1.00 41.34 100 GLU A O 1
#

Secondary structure (DSSP, 8-state):
--HHHHHHHHHHHHHHHHHHHHHHHHHHHHHHHHHHHHHHHHHHHHHHHHHTTT-HHHHHHHHHHHTT---HHHHHHHTTGGGSTTTS------------

Radius of gyration: 27.67 Å; chains: 1; bounding box: 48×23×99 Å